Protein AF-A0A7S2A9J8-F1 (afdb_monomer_lite)

Secondary structure (DSSP, 8-state):
-PPPPPPSS--TT------TT---S-SS-----------HHHHHHHHHHHHHHHHHHHHHHHHHHHHHSSS--HHHHHHHHHHH-SS---HHHHHHHHHHHHHTT--

Radius of gyration: 27.51 Å; chains: 1; bounding box: 62×31×62 Å

pLDDT: mean 86.97, std 10.72, range [46.19, 96.19]

InterPro domains:
  IPR019559 Cullin, neddylation domain [PF10557] (53-107)
  IPR019559 Cullin, neddylation domain [SM00884] (50-107)
  IPR036388 Winged helix-like DNA-binding domain superfamily [G3DSA:1.10.10.10] (19-107)
  IPR036390 Winged helix DNA-binding domain superfamily [SSF46785] (34-107)
  IPR045093 Cullin [PTHR11932] (7-107)

Foldseek 3Di:
DDDDDDDPDDDPPDDDDDDPVDDDPDPDDDDPPPPPPPPPVNVVVVVVVVVVVLLVLLLVLLLVVCVVVVDDDPVRSLVSSCVPDPDDDDSVSSVVSVVVCVVVVSD

Organism: Trieres chinensis (NCBI:txid1514140)

Structure (mmCIF, N/CA/C/O backbone):
data_AF-A0A7S2A9J8-F1
#
_entry.id   AF-A0A7S2A9J8-F1
#
loop_
_atom_site.group_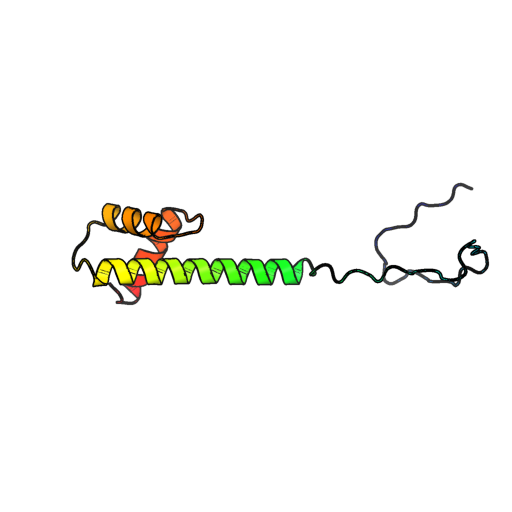PDB
_atom_site.id
_atom_site.type_symbol
_atom_site.label_atom_id
_atom_site.label_alt_id
_atom_site.label_comp_id
_atom_site.label_asym_id
_atom_site.label_entity_id
_atom_site.label_seq_id
_atom_site.pdbx_PDB_ins_code
_atom_site.Cartn_x
_atom_site.Cartn_y
_atom_site.C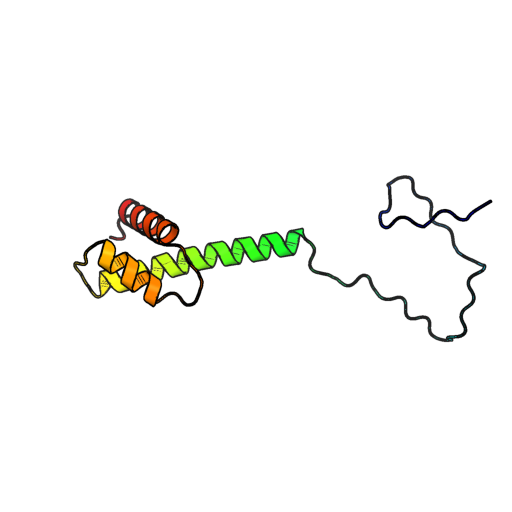artn_z
_atom_site.occupancy
_atom_site.B_iso_or_equiv
_atom_site.auth_seq_id
_atom_site.auth_comp_id
_atom_site.auth_asym_id
_atom_site.auth_atom_id
_atom_site.pdbx_PDB_model_num
ATOM 1 N N . ARG A 1 1 ? 39.051 9.233 -40.341 1.00 47.97 1 ARG A N 1
ATOM 2 C CA . ARG A 1 1 ? 37.665 9.488 -39.857 1.00 47.97 1 ARG A CA 1
ATOM 3 C C . ARG A 1 1 ? 37.491 8.781 -38.510 1.00 47.97 1 ARG A C 1
ATOM 5 O O . ARG A 1 1 ? 37.821 7.608 -38.444 1.00 47.97 1 ARG A O 1
ATOM 12 N N . LYS A 1 2 ? 37.056 9.466 -37.439 1.00 46.19 2 LYS A N 1
ATOM 13 C CA . LYS A 1 2 ? 36.875 8.843 -36.106 1.00 46.19 2 LYS A CA 1
ATOM 14 C C . LYS A 1 2 ? 35.680 7.868 -36.113 1.00 46.19 2 LYS A C 1
ATOM 16 O O . LYS A 1 2 ? 34.652 8.221 -36.695 1.00 46.19 2 LYS A O 1
ATOM 21 N N . PRO A 1 3 ? 35.775 6.686 -35.476 1.00 58.47 3 PRO A N 1
ATOM 22 C CA . PRO A 1 3 ? 34.652 5.758 -35.383 1.00 58.47 3 PRO A CA 1
ATOM 23 C C . PRO A 1 3 ? 33.547 6.342 -34.491 1.00 58.47 3 PRO A C 1
ATOM 25 O O . PRO A 1 3 ? 33.814 6.889 -33.419 1.00 58.47 3 PRO A O 1
ATOM 28 N N . ARG A 1 4 ? 32.292 6.254 -34.948 1.00 64.25 4 ARG A N 1
ATOM 29 C CA . ARG A 1 4 ? 31.119 6.657 -34.157 1.00 64.25 4 ARG A CA 1
ATOM 30 C C . ARG A 1 4 ? 30.911 5.654 -33.024 1.00 64.25 4 ARG A C 1
ATOM 32 O O . ARG A 1 4 ? 30.957 4.450 -33.257 1.00 64.25 4 ARG A O 1
ATOM 39 N N . LYS A 1 5 ? 30.655 6.148 -31.809 1.00 70.56 5 LYS A N 1
ATOM 40 C CA . LYS A 1 5 ? 30.278 5.285 -30.683 1.00 70.56 5 LYS A CA 1
ATOM 41 C C . LYS A 1 5 ? 28.951 4.576 -31.007 1.00 70.56 5 LYS A C 1
ATOM 43 O O . LYS A 1 5 ? 28.021 5.259 -31.448 1.00 70.56 5 LYS A O 1
ATOM 48 N N . PRO A 1 6 ? 28.845 3.252 -30.799 1.00 73.88 6 PRO A N 1
ATOM 49 C CA . PRO A 1 6 ? 27.589 2.537 -30.987 1.00 73.88 6 PRO A CA 1
ATOM 50 C C . PRO A 1 6 ? 26.527 3.040 -30.000 1.00 73.88 6 PRO A C 1
ATOM 52 O O . PRO A 1 6 ? 26.834 3.405 -28.861 1.00 73.88 6 PRO A O 1
ATOM 55 N N . ARG A 1 7 ? 25.273 3.093 -30.459 1.00 79.94 7 ARG A N 1
ATOM 56 C CA . ARG A 1 7 ? 24.112 3.495 -29.652 1.00 79.94 7 ARG A CA 1
ATOM 57 C C . ARG A 1 7 ? 23.602 2.301 -28.842 1.00 79.94 7 ARG A C 1
ATOM 59 O O . ARG A 1 7 ? 23.774 1.158 -29.248 1.00 79.94 7 ARG A O 1
ATOM 66 N N . ARG A 1 8 ? 22.989 2.576 -27.684 1.00 79.19 8 ARG A N 1
ATOM 67 C CA . ARG A 1 8 ? 22.373 1.552 -26.813 1.00 79.19 8 ARG A CA 1
ATOM 68 C C . ARG A 1 8 ? 20.956 1.149 -27.244 1.00 79.19 8 ARG A C 1
ATOM 70 O O . ARG A 1 8 ? 20.432 0.189 -26.695 1.00 79.19 8 ARG A O 1
ATOM 77 N N . SER A 1 9 ? 20.349 1.874 -28.181 1.00 80.69 9 SER A N 1
ATOM 78 C CA . SER A 1 9 ? 19.010 1.614 -28.715 1.00 80.69 9 SER A CA 1
ATOM 79 C C . SER A 1 9 ? 19.072 1.331 -30.213 1.00 80.69 9 SER A C 1
ATOM 81 O O . SER A 1 9 ? 19.931 1.877 -30.908 1.00 80.69 9 SER A O 1
ATOM 83 N N . VAL A 1 10 ? 18.149 0.488 -30.671 1.00 85.88 10 VAL A N 1
ATOM 84 C CA . VAL A 1 10 ? 17.921 0.154 -32.081 1.00 85.88 10 VAL A CA 1
ATOM 85 C C . VAL A 1 10 ? 16.711 0.954 -32.569 1.00 85.88 10 VAL A C 1
ATOM 87 O O . VAL A 1 10 ? 15.704 1.008 -31.866 1.00 85.88 10 VAL A O 1
ATOM 90 N N . ALA A 1 11 ? 16.818 1.594 -33.730 1.00 87.56 11 ALA A N 1
ATOM 91 C CA . ALA A 1 11 ? 15.721 2.270 -34.420 1.00 87.56 11 ALA A CA 1
ATOM 92 C C . ALA A 1 11 ? 15.197 1.425 -35.594 1.00 87.56 11 ALA A C 1
ATOM 94 O O . ALA A 1 11 ? 15.921 0.597 -36.138 1.00 87.56 11 ALA A O 1
ATOM 95 N N . ASP A 1 12 ? 13.971 1.692 -36.048 1.00 89.94 12 ASP A N 1
ATOM 96 C CA . ASP A 1 12 ? 13.290 0.885 -37.081 1.00 89.94 12 ASP A CA 1
ATOM 97 C C . ASP A 1 12 ? 14.027 0.818 -38.429 1.00 89.94 12 ASP A C 1
ATOM 99 O O . ASP A 1 12 ? 13.832 -0.107 -39.210 1.00 89.94 12 ASP A O 1
ATOM 103 N N . ARG A 1 13 ? 14.873 1.812 -38.721 1.00 91.81 13 ARG A N 1
ATOM 104 C CA . ARG A 1 13 ? 15.665 1.893 -39.960 1.00 91.81 13 ARG A CA 1
ATOM 105 C C . ARG A 1 13 ? 17.114 1.433 -39.789 1.00 91.81 13 ARG A C 1
ATOM 107 O O . ARG A 1 13 ? 17.914 1.621 -40.706 1.00 91.81 13 ARG A O 1
ATOM 114 N N . ASP A 1 14 ? 17.478 0.889 -38.630 1.00 89.62 14 ASP A N 1
ATOM 115 C CA . ASP A 1 14 ? 18.835 0.402 -38.407 1.00 89.62 14 ASP A CA 1
ATOM 116 C C . ASP A 1 14 ? 19.091 -0.870 -39.225 1.00 89.62 14 ASP A C 1
ATOM 118 O O . ASP A 1 14 ? 18.291 -1.804 -39.254 1.00 89.62 14 ASP A O 1
ATOM 122 N N . LEU A 1 15 ? 20.241 -0.900 -39.899 1.00 88.50 15 LEU A N 1
ATOM 123 C CA . LEU A 1 15 ? 20.672 -2.020 -40.728 1.00 88.50 15 LEU A CA 1
ATOM 124 C C . LEU A 1 15 ? 21.753 -2.813 -40.001 1.00 88.50 15 LEU A C 1
ATOM 126 O O . LEU A 1 15 ? 22.762 -2.261 -39.552 1.00 88.50 15 LEU A O 1
ATOM 130 N N . PHE A 1 16 ? 21.564 -4.126 -39.936 1.00 89.00 16 PHE A N 1
ATOM 131 C CA . PHE A 1 16 ? 22.517 -5.052 -39.341 1.00 89.00 16 PHE A CA 1
ATOM 132 C C . PHE A 1 16 ? 23.331 -5.737 -40.433 1.00 89.00 16 PHE A C 1
ATOM 134 O O . PHE A 1 16 ? 22.806 -6.116 -41.477 1.00 89.00 16 PHE A O 1
ATOM 141 N N . ARG A 1 17 ? 24.631 -5.906 -40.186 1.00 90.06 17 ARG A N 1
ATOM 142 C CA . ARG A 1 17 ? 25.545 -6.626 -41.076 1.00 90.06 17 ARG A CA 1
ATOM 143 C C . ARG A 1 17 ? 26.418 -7.576 -40.278 1.00 90.06 17 ARG A C 1
ATOM 145 O O . ARG A 1 17 ? 26.767 -7.288 -39.133 1.00 90.06 17 ARG A O 1
ATOM 152 N N . PHE A 1 18 ? 26.790 -8.682 -40.907 1.00 90.69 18 PHE A N 1
ATOM 153 C CA . PHE A 1 18 ? 27.767 -9.604 -40.351 1.00 90.69 18 PHE A CA 1
ATOM 154 C C . PHE A 1 18 ? 29.144 -8.929 -40.255 1.00 90.69 18 PHE A C 1
ATOM 156 O O . PHE A 1 18 ? 29.567 -8.240 -41.184 1.00 90.69 18 PHE A O 1
ATOM 163 N N . ASN A 1 19 ? 29.833 -9.106 -39.125 1.00 89.56 19 ASN A N 1
ATOM 164 C CA . ASN A 1 19 ? 31.187 -8.592 -38.928 1.00 89.56 19 ASN A CA 1
ATOM 165 C C . ASN A 1 19 ? 32.216 -9.680 -39.264 1.00 89.56 19 ASN A C 1
ATOM 167 O O . ASN A 1 19 ? 32.558 -10.486 -38.400 1.00 89.56 19 ASN A O 1
ATOM 171 N N . ALA A 1 20 ? 32.695 -9.693 -40.509 1.00 91.62 20 ALA A N 1
ATOM 172 C CA . ALA A 1 20 ? 33.686 -10.663 -40.980 1.00 91.62 20 ALA A CA 1
ATOM 173 C C . ALA A 1 20 ? 35.088 -10.453 -40.378 1.00 91.62 20 ALA A C 1
ATOM 175 O O . ALA A 1 20 ? 35.860 -11.401 -40.298 1.00 91.62 20 ALA A O 1
ATOM 176 N N . ASP A 1 21 ? 35.388 -9.245 -39.892 1.00 92.19 21 ASP A N 1
ATOM 177 C CA . ASP A 1 21 ? 36.693 -8.889 -39.314 1.00 92.19 21 ASP A CA 1
ATOM 178 C C . ASP A 1 21 ? 36.835 -9.326 -37.845 1.00 92.19 21 ASP A C 1
ATOM 180 O O . ASP A 1 21 ? 37.815 -9.004 -37.169 1.00 92.19 21 ASP A O 1
ATOM 184 N N . PHE A 1 22 ? 35.829 -10.010 -37.295 1.00 86.75 22 PHE A N 1
ATOM 185 C CA . PHE A 1 22 ? 35.837 -10.418 -35.900 1.00 86.75 22 PHE A CA 1
ATOM 186 C C . PHE A 1 22 ? 36.896 -11.499 -35.636 1.00 86.75 22 PHE A C 1
ATOM 188 O O . PHE A 1 22 ? 36.827 -12.604 -36.171 1.00 86.75 22 PHE A O 1
ATOM 195 N N . THR A 1 23 ? 37.831 -11.208 -34.731 1.00 88.12 23 THR A N 1
ATOM 196 C CA . THR A 1 23 ? 38.839 -12.155 -34.243 1.00 88.12 23 THR A CA 1
ATOM 197 C C . THR A 1 23 ? 38.710 -12.329 -32.729 1.00 88.12 23 THR A C 1
ATOM 199 O O . THR A 1 23 ? 38.490 -11.374 -31.983 1.00 88.12 23 THR A O 1
ATOM 202 N N . SER A 1 24 ? 38.812 -13.568 -32.245 1.00 86.69 24 SER A N 1
ATOM 203 C CA . SER A 1 24 ? 38.800 -13.872 -30.812 1.00 86.69 24 SER A CA 1
ATOM 204 C C . SER A 1 24 ? 39.769 -15.001 -30.502 1.00 86.69 24 SER A C 1
ATOM 206 O O . SER A 1 24 ? 39.809 -15.996 -31.219 1.00 86.69 24 SER A O 1
ATOM 208 N N . ASN A 1 25 ? 40.514 -14.865 -29.404 1.00 88.06 25 ASN A N 1
ATOM 209 C CA . ASN A 1 25 ? 41.435 -15.899 -28.926 1.00 88.06 25 ASN A CA 1
ATOM 210 C C . ASN A 1 25 ? 40.702 -17.086 -28.260 1.00 88.06 25 ASN A C 1
ATOM 212 O O . ASN A 1 25 ? 41.292 -18.130 -27.999 1.00 88.06 25 ASN A O 1
ATOM 216 N N . ASN A 1 26 ? 39.404 -16.938 -27.965 1.00 87.88 26 ASN A N 1
ATOM 217 C CA . ASN A 1 26 ? 38.606 -17.968 -27.308 1.00 87.88 26 ASN A CA 1
ATOM 218 C C . ASN A 1 26 ? 37.894 -18.848 -28.340 1.00 87.88 26 ASN A C 1
ATOM 220 O O . ASN A 1 26 ? 37.066 -18.364 -29.109 1.00 87.88 26 ASN A O 1
ATOM 224 N N . ARG A 1 27 ? 38.113 -20.168 -28.275 1.00 84.75 27 ARG A N 1
ATOM 225 C CA . ARG A 1 27 ? 37.403 -21.151 -29.119 1.00 84.75 27 ARG A CA 1
ATOM 226 C C . ARG A 1 27 ? 35.889 -21.183 -28.861 1.00 84.75 27 ARG A C 1
ATOM 228 O O . ARG A 1 27 ? 35.118 -21.502 -29.759 1.00 84.75 27 ARG A O 1
ATOM 235 N N . ARG A 1 28 ? 35.455 -20.872 -27.633 1.00 85.94 28 ARG A N 1
ATOM 236 C CA . ARG A 1 28 ? 34.037 -20.748 -27.256 1.00 85.94 28 ARG A CA 1
ATOM 237 C C . ARG A 1 28 ? 33.737 -19.292 -26.921 1.00 85.94 28 ARG A C 1
ATOM 239 O O . ARG A 1 28 ? 34.145 -18.798 -25.872 1.00 85.94 28 ARG A O 1
ATOM 246 N N . ILE A 1 29 ? 33.005 -18.619 -27.801 1.00 86.94 29 ILE A N 1
ATOM 247 C CA . ILE A 1 29 ? 32.549 -17.246 -27.578 1.00 86.94 29 ILE A CA 1
ATOM 248 C C . ILE A 1 29 ? 31.228 -17.316 -26.816 1.00 86.94 29 ILE A C 1
ATOM 250 O O . ILE A 1 29 ? 30.212 -17.762 -27.347 1.00 86.94 29 ILE A O 1
ATOM 254 N N . LYS A 1 30 ? 31.237 -16.890 -25.551 1.00 82.94 30 LYS A N 1
ATOM 255 C CA . LYS A 1 30 ? 30.010 -16.754 -24.766 1.00 82.94 30 LYS A CA 1
ATOM 256 C C . LYS A 1 30 ? 29.348 -15.426 -25.118 1.00 82.94 30 LYS A C 1
ATOM 258 O O . LYS A 1 30 ? 29.760 -14.378 -24.628 1.00 82.94 30 LYS A O 1
ATOM 263 N N . ILE A 1 31 ? 28.315 -15.478 -25.949 1.00 82.31 31 ILE A N 1
ATOM 264 C CA . ILE A 1 31 ? 27.403 -14.349 -26.120 1.00 82.31 31 ILE A CA 1
ATOM 265 C C . ILE A 1 31 ? 26.518 -14.331 -24.876 1.00 82.31 31 ILE A C 1
ATOM 267 O O . ILE A 1 31 ? 25.753 -15.263 -24.636 1.00 82.31 31 ILE A O 1
ATOM 271 N N . THR A 1 32 ? 26.6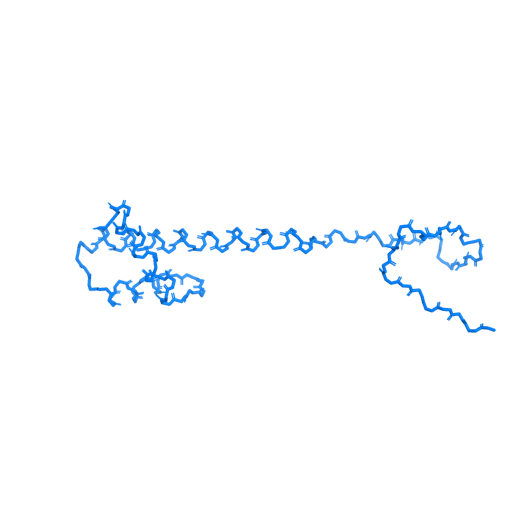74 -13.318 -24.027 1.00 76.56 32 THR A N 1
ATOM 272 C CA . THR A 1 32 ? 25.800 -13.157 -22.865 1.00 76.56 32 THR A CA 1
ATOM 273 C C . THR A 1 32 ? 24.391 -12.907 -23.382 1.00 76.56 32 THR A C 1
ATOM 275 O O . THR A 1 32 ? 24.149 -11.879 -24.014 1.00 76.56 32 THR A O 1
ATOM 278 N N . ASN A 1 33 ? 23.472 -13.842 -23.130 1.00 72.75 33 ASN A N 1
ATOM 279 C CA . ASN A 1 33 ? 22.056 -13.623 -23.401 1.00 72.75 33 ASN A CA 1
ATOM 280 C C . ASN A 1 33 ? 21.636 -12.304 -22.753 1.00 72.75 33 ASN A C 1
ATOM 282 O O . ASN A 1 33 ? 22.088 -11.988 -21.646 1.00 72.75 33 ASN A O 1
ATOM 286 N N . ILE A 1 34 ? 20.770 -11.550 -23.434 1.00 68.00 34 ILE A N 1
ATOM 287 C CA . ILE A 1 34 ? 20.043 -10.449 -22.807 1.00 68.00 34 ILE A CA 1
ATOM 288 C C . ILE A 1 34 ? 19.420 -11.068 -21.560 1.00 68.00 34 ILE A C 1
ATOM 290 O O . ILE A 1 34 ? 18.567 -11.948 -21.664 1.00 68.00 34 ILE A O 1
ATOM 294 N N . GLN A 1 35 ? 19.940 -10.716 -20.381 1.00 57.84 35 GLN A N 1
ATOM 295 C CA . GLN A 1 35 ? 19.334 -11.165 -19.140 1.00 57.84 35 GLN A CA 1
ATOM 296 C C . GLN A 1 35 ? 17.875 -10.740 -19.244 1.00 57.84 35 GLN A C 1
ATOM 298 O O . GLN A 1 35 ? 17.625 -9.572 -19.558 1.00 57.84 35 GLN A O 1
ATOM 303 N N . MET A 1 36 ? 16.941 -11.661 -18.993 1.00 56.75 36 MET A N 1
ATOM 304 C CA . MET A 1 36 ? 15.570 -11.307 -18.634 1.00 56.75 36 MET A CA 1
ATOM 305 C C . MET A 1 36 ? 15.651 -10.535 -17.313 1.00 56.75 36 MET A C 1
ATOM 307 O O . MET A 1 36 ? 15.355 -11.037 -16.236 1.00 56.75 36 MET A O 1
ATOM 311 N N . ARG A 1 37 ? 16.199 -9.321 -17.372 1.00 61.69 37 ARG A N 1
ATOM 312 C CA . ARG A 1 37 ? 15.988 -8.308 -16.366 1.00 61.69 37 ARG A CA 1
ATOM 313 C C . ARG A 1 37 ? 14.511 -8.057 -16.499 1.00 61.69 37 ARG A C 1
ATOM 315 O O . ARG A 1 37 ? 14.093 -7.585 -17.554 1.00 61.69 37 ARG A O 1
ATOM 322 N N . GLU A 1 38 ? 13.783 -8.462 -15.467 1.00 60.38 38 GLU A N 1
ATOM 323 C CA . GLU A 1 38 ? 12.380 -8.131 -15.272 1.00 60.38 38 GLU A CA 1
ATOM 324 C C . GLU A 1 38 ? 12.139 -6.752 -15.880 1.00 60.38 38 GLU A C 1
ATOM 326 O O . GLU A 1 38 ? 12.817 -5.775 -15.516 1.00 60.38 38 GLU A O 1
ATOM 331 N N . THR A 1 39 ? 11.316 -6.726 -16.926 1.00 75.12 39 THR A N 1
ATOM 332 C CA . THR A 1 39 ? 11.108 -5.510 -17.704 1.00 75.12 39 THR A CA 1
ATOM 333 C C . THR A 1 39 ? 10.606 -4.429 -16.751 1.00 75.12 39 THR A C 1
ATOM 335 O O . THR A 1 39 ? 9.965 -4.723 -15.739 1.00 75.12 39 THR A O 1
ATOM 338 N N . SER A 1 40 ? 10.882 -3.155 -17.034 1.00 76.00 40 SER A N 1
ATOM 339 C CA . SER A 1 40 ? 10.378 -2.072 -16.176 1.00 76.00 40 SER A CA 1
ATOM 340 C C . SER A 1 40 ? 8.857 -2.166 -15.965 1.00 76.00 40 SER A C 1
ATOM 342 O O . SER A 1 40 ? 8.379 -1.803 -14.899 1.00 76.00 40 SER A O 1
ATOM 344 N N . GLN A 1 41 ? 8.133 -2.714 -16.947 1.00 78.94 41 GLN A N 1
ATOM 345 C CA . GLN A 1 41 ? 6.690 -2.971 -16.915 1.00 78.94 41 GLN A CA 1
ATOM 346 C C . GLN A 1 41 ? 6.293 -4.118 -15.970 1.00 78.94 41 GLN A C 1
ATOM 348 O O . GLN A 1 41 ? 5.310 -4.007 -15.238 1.00 78.94 41 GLN A O 1
ATOM 353 N N . GLU A 1 42 ? 7.048 -5.217 -15.949 1.00 78.25 42 GLU A N 1
ATOM 354 C CA . GLU A 1 42 ? 6.825 -6.311 -14.993 1.00 78.25 42 GLU A CA 1
ATOM 355 C C . GLU A 1 42 ? 7.086 -5.840 -13.560 1.00 78.25 42 GLU A C 1
ATOM 357 O O . GLU A 1 42 ? 6.259 -6.064 -12.679 1.00 78.25 42 GLU A O 1
ATOM 362 N N . ARG A 1 43 ? 8.163 -5.074 -13.347 1.00 79.56 43 ARG A N 1
ATOM 363 C CA . ARG A 1 43 ? 8.488 -4.491 -12.036 1.00 79.56 43 ARG A CA 1
ATOM 364 C C . ARG A 1 43 ? 7.379 -3.597 -11.501 1.00 79.56 43 ARG A C 1
ATOM 366 O O . ARG A 1 43 ? 7.016 -3.714 -10.331 1.00 79.56 43 ARG A O 1
ATOM 373 N N . THR A 1 44 ? 6.836 -2.706 -12.335 1.00 84.19 44 THR A N 1
ATOM 374 C CA . THR A 1 44 ? 5.734 -1.823 -11.925 1.00 84.19 44 THR A CA 1
ATOM 375 C C . THR A 1 44 ? 4.490 -2.629 -11.571 1.00 84.19 44 THR A C 1
ATOM 377 O O . THR A 1 44 ? 3.903 -2.398 -10.518 1.00 84.19 44 THR A O 1
ATOM 380 N N . LYS A 1 45 ? 4.146 -3.647 -12.370 1.00 86.50 45 LYS A N 1
ATOM 381 C CA . LYS A 1 45 ? 2.989 -4.518 -12.111 1.00 86.50 45 LYS A CA 1
ATOM 382 C C . LYS A 1 45 ? 3.127 -5.304 -10.802 1.00 86.50 45 LYS A C 1
ATOM 384 O O . LYS A 1 45 ? 2.159 -5.432 -10.043 1.00 86.50 45 LYS A O 1
ATOM 389 N N . THR A 1 46 ? 4.322 -5.821 -10.520 1.00 84.62 46 THR A N 1
ATOM 390 C CA . THR A 1 46 ? 4.622 -6.506 -9.256 1.00 84.62 46 THR A CA 1
ATOM 391 C C . THR A 1 46 ? 4.484 -5.538 -8.083 1.00 84.62 46 THR A C 1
ATOM 393 O O . THR A 1 46 ? 3.809 -5.849 -7.101 1.00 84.62 46 THR A O 1
ATOM 396 N N . HIS A 1 47 ? 5.044 -4.332 -8.201 1.00 85.88 47 HIS A N 1
ATOM 397 C CA . HIS A 1 47 ? 4.972 -3.319 -7.150 1.00 85.88 47 HIS A CA 1
ATOM 398 C C . HIS A 1 47 ? 3.529 -2.878 -6.856 1.00 85.88 47 HIS A C 1
ATOM 400 O O . HIS A 1 47 ? 3.138 -2.790 -5.694 1.00 85.88 47 HIS A O 1
ATOM 406 N N . GLU A 1 48 ? 2.712 -2.655 -7.886 1.00 89.56 48 GLU A N 1
ATOM 407 C CA . GLU A 1 48 ? 1.288 -2.321 -7.736 1.00 89.56 48 GLU A CA 1
ATOM 408 C C . GLU A 1 48 ? 0.497 -3.431 -7.041 1.00 89.56 48 GLU A C 1
ATOM 410 O O . GLU A 1 48 ? -0.382 -3.165 -6.219 1.00 89.56 48 GLU A O 1
ATOM 415 N N . SER A 1 49 ? 0.809 -4.689 -7.348 1.00 90.06 49 SER A N 1
ATOM 416 C CA . SER A 1 49 ? 0.155 -5.836 -6.714 1.00 90.06 49 SER A CA 1
ATOM 417 C C . SER A 1 49 ? 0.508 -5.918 -5.228 1.00 90.06 49 SER A C 1
ATOM 419 O O . SER A 1 49 ? -0.394 -5.981 -4.398 1.00 90.06 49 SER A O 1
ATOM 421 N N . VAL A 1 50 ? 1.786 -5.748 -4.877 1.00 90.50 50 VAL A N 1
ATOM 422 C CA . VAL A 1 50 ? 2.232 -5.677 -3.474 1.00 90.50 50 VAL A CA 1
ATOM 423 C C . VAL A 1 50 ? 1.591 -4.502 -2.731 1.00 90.50 50 VAL A C 1
ATOM 425 O O . VAL A 1 50 ? 1.201 -4.639 -1.572 1.00 90.50 50 VAL A O 1
ATOM 428 N N . SER A 1 51 ? 1.462 -3.338 -3.372 1.00 89.00 51 SER A N 1
ATOM 429 C CA . SER A 1 51 ? 0.785 -2.182 -2.777 1.00 89.00 51 SER A CA 1
ATOM 430 C C . SER A 1 51 ? -0.685 -2.472 -2.468 1.00 89.00 51 SER A C 1
ATOM 432 O O . SER A 1 51 ? -1.157 -2.083 -1.402 1.00 89.00 51 SER A O 1
ATOM 434 N N . ARG A 1 52 ? -1.399 -3.190 -3.347 1.00 91.00 52 ARG A N 1
ATOM 435 C CA . ARG A 1 52 ? -2.786 -3.616 -3.092 1.00 91.00 52 ARG A CA 1
ATOM 436 C C . ARG A 1 52 ? -2.879 -4.598 -1.927 1.00 91.00 52 ARG A C 1
ATOM 438 O O . ARG A 1 52 ? -3.714 -4.401 -1.049 1.00 91.00 52 ARG A O 1
ATOM 445 N N . ASP A 1 53 ? -1.987 -5.581 -1.863 1.00 93.06 53 ASP A N 1
ATOM 446 C CA . ASP A 1 53 ? -1.956 -6.563 -0.770 1.00 93.06 53 ASP A CA 1
ATOM 447 C C . ASP A 1 53 ? -1.766 -5.900 0.597 1.00 93.06 53 ASP A C 1
ATOM 449 O O . ASP A 1 53 ? -2.412 -6.272 1.578 1.00 93.06 53 ASP A O 1
ATOM 453 N N . ARG A 1 54 ? -0.940 -4.850 0.664 1.00 93.81 54 ARG A N 1
ATOM 454 C CA . ARG A 1 54 ? -0.775 -4.059 1.892 1.00 93.81 54 ARG A CA 1
ATOM 455 C C . ARG A 1 54 ? -2.078 -3.406 2.342 1.00 93.81 54 ARG A C 1
ATOM 457 O O . ARG A 1 54 ? -2.354 -3.409 3.538 1.00 93.81 54 ARG A O 1
ATOM 464 N N . LEU A 1 55 ? -2.892 -2.886 1.422 1.00 92.88 55 LEU 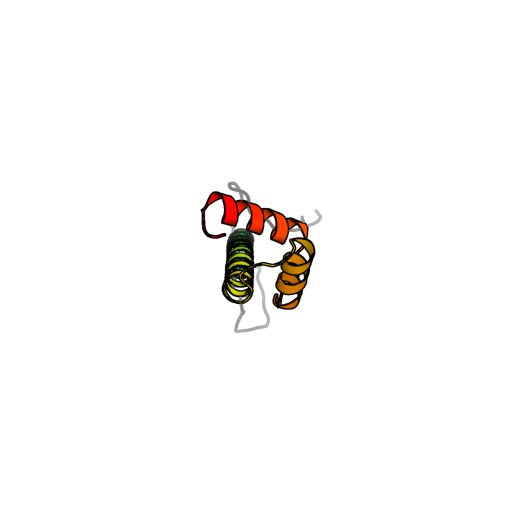A N 1
ATOM 465 C CA . LEU A 1 55 ? -4.191 -2.297 1.770 1.00 92.88 55 LEU A CA 1
ATOM 466 C C . LEU A 1 55 ? -5.140 -3.350 2.354 1.00 92.88 55 LEU A C 1
ATOM 468 O O . LEU A 1 55 ? -5.771 -3.097 3.377 1.00 92.88 55 LEU A O 1
ATOM 472 N N . TYR A 1 56 ? -5.178 -4.550 1.769 1.00 94.50 56 TYR A N 1
ATOM 473 C CA . TYR A 1 56 ? -5.979 -5.657 2.301 1.00 94.50 56 TYR A CA 1
ATOM 474 C C . TYR A 1 56 ? -5.510 -6.114 3.687 1.00 94.50 56 TYR A C 1
ATOM 476 O O . TYR A 1 56 ? -6.329 -6.447 4.544 1.00 94.50 56 TYR A O 1
ATOM 484 N N . LEU A 1 57 ? -4.200 -6.100 3.943 1.00 95.25 57 LEU A N 1
ATOM 485 C CA . LEU A 1 57 ? -3.656 -6.410 5.265 1.00 95.25 57 LEU A CA 1
ATOM 486 C C . LEU A 1 57 ? -4.050 -5.366 6.318 1.00 95.25 57 LEU A C 1
ATOM 488 O O . LEU A 1 57 ? -4.318 -5.744 7.460 1.00 95.25 57 LEU A O 1
ATOM 492 N N . ILE A 1 58 ? -4.119 -4.084 5.943 1.00 96.06 58 ILE A N 1
ATOM 493 C CA . ILE A 1 58 ? -4.623 -3.020 6.824 1.00 96.06 58 ILE A CA 1
ATOM 494 C C . ILE A 1 58 ? -6.092 -3.279 7.163 1.00 96.06 58 ILE A C 1
ATOM 496 O O . ILE A 1 58 ? -6.434 -3.306 8.343 1.00 96.06 58 ILE A O 1
ATOM 500 N N . ASP A 1 59 ? -6.936 -3.546 6.162 1.00 95.38 59 ASP A N 1
ATOM 501 C CA . ASP A 1 59 ? -8.362 -3.825 6.380 1.00 95.38 59 ASP A CA 1
ATOM 502 C C . ASP A 1 59 ? -8.574 -4.994 7.342 1.00 95.38 59 ASP A C 1
ATOM 504 O O . ASP A 1 59 ? -9.321 -4.898 8.317 1.00 95.38 59 ASP A O 1
ATOM 508 N N . ALA A 1 60 ? -7.863 -6.095 7.097 1.00 95.06 60 ALA A N 1
ATOM 509 C CA . ALA A 1 60 ? -7.948 -7.284 7.928 1.00 95.06 60 ALA A CA 1
ATOM 510 C C . ALA A 1 60 ? -7.502 -7.016 9.374 1.00 95.06 60 ALA A C 1
ATOM 512 O O . ALA A 1 60 ? -8.088 -7.569 10.306 1.00 95.06 60 ALA A O 1
ATOM 513 N N . ALA A 1 61 ? -6.475 -6.184 9.579 1.00 96.19 61 ALA A N 1
ATOM 514 C CA . ALA A 1 61 ? -6.019 -5.801 10.912 1.00 96.19 61 ALA A CA 1
ATOM 515 C C . 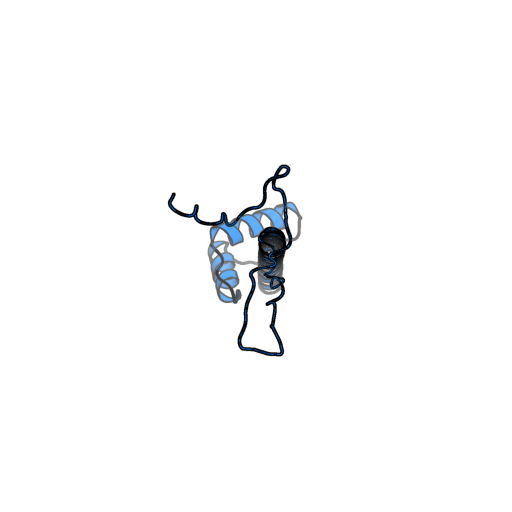ALA A 1 61 ? -7.066 -4.943 11.639 1.00 96.19 61 ALA A C 1
ATOM 517 O O . ALA A 1 61 ? -7.409 -5.253 12.780 1.00 96.19 61 ALA A O 1
ATOM 518 N N . VAL A 1 62 ? -7.625 -3.934 10.962 1.00 95.94 62 VAL A N 1
ATOM 519 C CA . VAL A 1 62 ? -8.667 -3.054 11.513 1.00 95.94 62 VAL A CA 1
ATOM 520 C C . VAL A 1 62 ? -9.889 -3.864 11.954 1.00 95.94 62 VAL A C 1
ATOM 522 O O . VAL A 1 62 ? -10.289 -3.791 13.117 1.00 95.94 62 VAL A O 1
ATOM 525 N N . VAL A 1 63 ? -10.436 -4.705 11.067 1.00 95.19 63 VAL A N 1
ATOM 526 C CA . VAL A 1 63 ? -11.614 -5.538 11.369 1.00 95.19 63 VAL A CA 1
ATOM 527 C C . VAL A 1 63 ? -11.325 -6.515 12.511 1.00 95.19 63 VAL A C 1
ATOM 529 O O . VAL A 1 63 ? -12.168 -6.714 13.385 1.00 95.19 63 VAL A O 1
ATOM 532 N N . ARG A 1 64 ? -10.123 -7.108 12.560 1.00 96.00 64 ARG A N 1
ATOM 533 C CA . ARG A 1 64 ? -9.725 -8.017 13.647 1.00 96.00 64 ARG A CA 1
ATOM 534 C C . ARG A 1 64 ? -9.680 -7.304 15.001 1.00 96.00 64 ARG A C 1
ATOM 536 O O . ARG A 1 64 ? -10.158 -7.872 15.982 1.00 96.00 64 ARG A O 1
ATOM 543 N N . ILE A 1 65 ? -9.129 -6.088 15.055 1.00 95.25 65 ILE A N 1
ATOM 544 C CA . ILE A 1 65 ? -9.063 -5.281 16.283 1.00 95.25 65 ILE A CA 1
ATOM 545 C C . ILE A 1 65 ? -10.475 -4.903 16.739 1.00 95.25 65 ILE A C 1
ATOM 547 O O . ILE A 1 65 ? -10.818 -5.161 17.890 1.00 95.25 65 ILE A O 1
ATOM 551 N N . MET A 1 66 ? -11.315 -4.386 15.840 1.00 94.38 66 MET A N 1
ATOM 552 C CA . MET A 1 66 ? -12.696 -3.988 16.156 1.00 94.38 66 MET A CA 1
ATOM 553 C C . MET A 1 66 ? -13.567 -5.168 16.596 1.00 94.38 66 MET A C 1
ATOM 555 O O . MET A 1 66 ? -14.350 -5.059 17.537 1.00 94.38 66 MET A O 1
ATOM 559 N N . LYS A 1 67 ? -13.392 -6.341 15.975 1.00 94.31 67 LYS A N 1
ATOM 560 C CA . LYS A 1 67 ? -14.104 -7.558 16.380 1.00 94.31 67 LYS A CA 1
ATOM 561 C C . LYS A 1 67 ? -13.713 -8.019 17.788 1.00 94.31 67 LYS A C 1
ATOM 563 O O . LYS A 1 67 ? -14.557 -8.552 18.505 1.00 94.31 67 LYS A O 1
ATOM 568 N N . ALA A 1 68 ? -12.454 -7.825 18.186 1.00 93.88 68 ALA A N 1
ATOM 569 C CA . ALA A 1 68 ? -11.974 -8.153 19.529 1.00 93.88 68 ALA A CA 1
ATOM 570 C C . ALA A 1 68 ? -12.372 -7.091 20.570 1.00 93.88 68 ALA A C 1
ATOM 572 O O . ALA A 1 68 ? -12.748 -7.430 21.692 1.00 93.88 68 ALA A O 1
ATOM 573 N N . ARG A 1 69 ? -12.311 -5.810 20.195 1.00 89.31 69 ARG A N 1
ATOM 574 C CA . ARG A 1 69 ? -12.637 -4.648 21.027 1.00 89.31 69 ARG A CA 1
ATOM 575 C C . ARG A 1 69 ? -13.851 -3.948 20.426 1.00 89.31 69 ARG A C 1
ATOM 577 O O . ARG A 1 69 ? -13.700 -2.995 19.673 1.00 89.31 69 ARG A O 1
ATOM 584 N N . LYS A 1 70 ? -15.049 -4.429 20.782 1.00 88.06 70 LYS A N 1
ATOM 585 C CA . LYS A 1 70 ? -16.360 -3.953 20.281 1.00 88.06 70 LYS A CA 1
ATOM 586 C C . LYS A 1 70 ? -16.511 -2.423 20.237 1.00 88.06 70 LYS A C 1
ATOM 588 O O . LYS A 1 70 ? -17.306 -1.912 19.461 1.00 88.06 70 LYS A O 1
ATOM 593 N N . THR A 1 71 ? -15.774 -1.712 21.086 1.00 90.88 71 THR A N 1
ATOM 594 C CA . THR A 1 71 ? -15.681 -0.253 21.134 1.00 90.88 71 THR A CA 1
ATOM 595 C C . THR A 1 71 ? -14.218 0.153 21.305 1.00 90.88 71 THR A C 1
ATOM 597 O O . THR A 1 71 ? -13.551 -0.348 22.215 1.00 90.88 71 THR A O 1
ATOM 600 N N . LEU A 1 72 ? -13.724 1.075 20.478 1.00 93.06 72 LEU A N 1
ATOM 601 C CA . LEU A 1 72 ? -12.372 1.627 20.579 1.00 93.06 72 LEU A CA 1
ATOM 602 C C . LEU A 1 72 ? -12.348 3.049 20.004 1.00 93.06 72 LEU A C 1
ATOM 604 O O . LEU A 1 72 ? -12.978 3.309 18.982 1.00 93.06 72 LEU A O 1
ATOM 608 N N . ASP A 1 73 ? -11.619 3.962 20.649 1.00 95.50 73 ASP A N 1
ATOM 609 C CA . ASP A 1 73 ? -11.434 5.317 20.120 1.00 95.50 73 ASP A CA 1
ATOM 610 C C . ASP A 1 73 ? -10.638 5.295 18.804 1.00 95.50 73 ASP A C 1
ATOM 612 O O . ASP A 1 73 ? -9.723 4.484 18.635 1.00 95.50 73 ASP A O 1
ATOM 616 N N . HIS A 1 74 ? -10.936 6.221 17.888 1.00 93.62 74 HIS A N 1
ATOM 617 C CA . HIS A 1 74 ? -10.301 6.275 16.570 1.00 93.62 74 HIS A CA 1
ATOM 618 C C . HI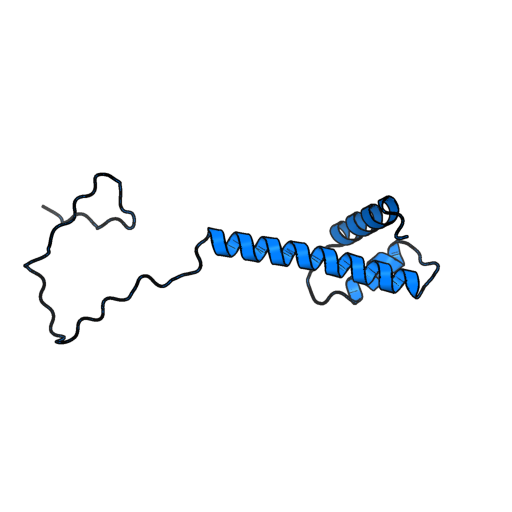S A 1 74 ? -8.772 6.374 16.668 1.00 93.62 74 HIS A C 1
ATOM 620 O O . HIS A 1 74 ? -8.055 5.674 15.951 1.00 93.62 74 HIS A O 1
ATOM 626 N N . ARG A 1 75 ? -8.249 7.193 17.593 1.00 94.69 75 ARG A N 1
ATOM 627 C CA . ARG A 1 75 ? -6.798 7.321 17.792 1.00 94.69 75 ARG A CA 1
ATOM 628 C C . ARG A 1 75 ? -6.190 6.017 18.310 1.00 94.69 75 ARG A C 1
ATOM 630 O O . ARG A 1 75 ? -5.090 5.652 17.892 1.00 94.69 75 ARG A O 1
ATOM 637 N N . GLY A 1 76 ? -6.913 5.313 19.182 1.00 95.12 76 GLY A N 1
ATOM 638 C CA . GLY A 1 76 ? -6.537 3.989 19.677 1.00 95.12 76 GLY A CA 1
ATOM 639 C C . GLY A 1 76 ? -6.490 2.947 18.560 1.00 95.12 76 GLY A C 1
ATOM 640 O O . GLY A 1 76 ? -5.486 2.252 18.416 1.00 95.12 76 GLY A O 1
ATOM 641 N N . LEU A 1 77 ? -7.521 2.902 17.713 1.00 95.50 77 LEU A N 1
ATOM 642 C CA . LEU A 1 77 ? -7.603 1.982 16.578 1.00 95.50 77 LEU A CA 1
ATOM 643 C C . LEU A 1 77 ? -6.459 2.190 15.582 1.00 95.50 77 LEU A C 1
ATOM 645 O O . LEU A 1 77 ? -5.827 1.221 15.160 1.00 95.50 77 LEU A O 1
ATOM 649 N N . VAL A 1 78 ? -6.152 3.444 15.235 1.00 95.56 78 VAL A N 1
ATOM 650 C CA . VAL A 1 78 ? -5.018 3.764 14.355 1.00 95.56 78 VAL A CA 1
ATOM 651 C C . VAL A 1 78 ? -3.702 3.306 14.987 1.00 95.56 78 VAL A C 1
ATOM 653 O O . VAL A 1 78 ? -2.894 2.668 14.313 1.00 95.56 78 VAL A O 1
ATOM 656 N N . GLY A 1 79 ? -3.498 3.575 16.281 1.00 94.81 79 GLY A N 1
ATOM 657 C CA . GLY A 1 79 ? -2.294 3.166 17.008 1.00 94.81 79 GLY A CA 1
ATOM 658 C C . GLY A 1 79 ? -2.098 1.648 17.049 1.00 94.81 79 GLY A C 1
ATOM 659 O O . GLY A 1 79 ? -1.023 1.158 16.702 1.00 94.81 79 GLY A O 1
ATOM 660 N N . GLU A 1 80 ? -3.137 0.894 17.415 1.00 94.81 80 GLU A N 1
ATOM 661 C CA . GLU A 1 80 ? -3.083 -0.574 17.467 1.00 94.81 80 GLU A CA 1
ATOM 662 C C . GLU A 1 80 ? -2.904 -1.199 16.082 1.00 94.81 80 GLU A C 1
ATOM 664 O O . GLU A 1 80 ? -2.136 -2.150 15.931 1.00 94.81 80 GLU A O 1
ATOM 669 N N . THR A 1 81 ? -3.566 -0.646 15.061 1.00 95.69 81 THR A N 1
ATOM 670 C CA . THR A 1 81 ? -3.413 -1.122 13.682 1.00 95.69 81 THR A CA 1
ATOM 671 C C . THR A 1 81 ? -1.964 -0.958 13.239 1.00 95.69 81 THR A C 1
ATOM 673 O O . THR A 1 81 ? -1.343 -1.929 12.820 1.00 95.69 81 THR A O 1
ATOM 676 N N . MET A 1 82 ? -1.386 0.234 13.414 1.00 94.12 82 MET A N 1
ATOM 677 C CA . MET A 1 82 ? 0.009 0.515 13.057 1.00 94.12 82 MET A CA 1
ATOM 678 C C . MET A 1 82 ? 0.999 -0.388 13.805 1.00 94.12 82 MET A C 1
ATOM 680 O O . MET A 1 82 ? 1.992 -0.808 13.218 1.00 94.12 82 MET A O 1
ATOM 684 N N . ALA A 1 83 ? 0.714 -0.741 15.063 1.00 94.00 83 ALA A N 1
ATOM 685 C CA . ALA A 1 83 ? 1.544 -1.656 15.845 1.00 94.00 83 ALA A CA 1
ATOM 686 C C . ALA A 1 83 ? 1.515 -3.114 15.335 1.00 94.00 83 ALA A C 1
ATOM 688 O O . ALA A 1 83 ? 2.482 -3.848 15.536 1.00 94.00 83 ALA A O 1
ATOM 689 N N . GLN A 1 84 ? 0.435 -3.555 14.676 1.00 93.75 84 GLN A N 1
ATOM 690 C CA . GLN A 1 84 ? 0.331 -4.912 14.114 1.00 93.75 84 GLN A CA 1
ATOM 691 C C . GLN A 1 84 ? 0.941 -5.051 12.711 1.00 93.75 84 GLN A C 1
ATOM 693 O O . GLN A 1 84 ? 1.239 -6.170 12.277 1.00 93.75 84 GLN A O 1
ATOM 698 N N . LEU A 1 85 ? 1.115 -3.950 11.977 1.00 93.44 85 LEU A N 1
ATOM 699 C CA . LEU A 1 85 ? 1.623 -3.983 10.607 1.00 93.44 85 LEU A CA 1
ATOM 700 C C . LEU A 1 85 ? 3.141 -4.210 10.589 1.00 93.44 85 LEU A C 1
ATOM 702 O O . LEU A 1 85 ? 3.913 -3.475 11.193 1.00 93.44 85 LEU A O 1
ATOM 706 N N . LYS A 1 86 ? 3.587 -5.218 9.830 1.00 91.12 86 LYS A N 1
ATOM 707 C CA . LYS A 1 86 ? 5.016 -5.551 9.643 1.00 91.12 86 LYS A CA 1
ATOM 708 C C . LYS A 1 86 ? 5.671 -4.805 8.472 1.00 91.12 86 LYS A C 1
ATOM 710 O O . LYS A 1 86 ? 6.747 -5.185 8.017 1.00 91.12 86 LYS A O 1
ATOM 715 N N . PHE A 1 87 ? 5.004 -3.787 7.940 1.00 90.44 87 PHE A N 1
ATOM 716 C CA . PHE A 1 87 ? 5.467 -2.987 6.811 1.00 90.44 87 PHE A CA 1
ATOM 717 C C . PHE A 1 87 ? 5.200 -1.504 7.081 1.00 90.44 87 PHE A C 1
ATOM 719 O O . PHE A 1 87 ? 4.281 -1.181 7.835 1.00 90.44 87 PHE A O 1
ATOM 726 N N . PRO A 1 88 ? 5.970 -0.592 6.463 1.00 87.06 88 PRO A N 1
ATOM 727 C CA . PRO A 1 88 ? 5.725 0.834 6.608 1.00 87.06 88 PRO A CA 1
ATOM 728 C C . PRO A 1 88 ? 4.366 1.193 5.994 1.00 87.06 88 PRO A C 1
ATOM 730 O O . PRO A 1 88 ? 4.148 1.002 4.795 1.00 87.06 88 PRO A O 1
ATOM 733 N N . ALA A 1 89 ? 3.470 1.710 6.829 1.00 90.31 89 ALA A N 1
ATOM 734 C CA . ALA A 1 89 ? 2.190 2.300 6.453 1.00 90.31 89 ALA A CA 1
ATOM 735 C C . ALA A 1 89 ? 2.122 3.723 7.013 1.00 90.31 89 ALA A C 1
ATOM 737 O O . ALA A 1 89 ? 2.797 4.033 7.996 1.00 90.31 89 ALA A O 1
ATOM 738 N N . THR A 1 90 ? 1.330 4.600 6.398 1.00 91.44 90 THR A N 1
ATOM 739 C CA . THR A 1 90 ? 1.087 5.937 6.950 1.00 91.44 90 THR A CA 1
ATOM 740 C C . THR A 1 90 ? -0.230 5.967 7.721 1.00 91.44 90 THR A C 1
ATOM 742 O O . THR A 1 90 ? -1.176 5.248 7.396 1.00 91.44 90 THR A O 1
ATOM 745 N N . GLY A 1 91 ? -0.338 6.845 8.724 1.00 90.69 91 GLY A N 1
ATOM 746 C CA . GLY A 1 91 ? -1.603 7.036 9.446 1.00 90.69 91 GLY A CA 1
ATOM 747 C C . GLY A 1 91 ? -2.749 7.506 8.537 1.00 90.69 91 GLY A C 1
ATOM 748 O O . GLY A 1 91 ? -3.908 7.193 8.797 1.00 90.69 91 GLY A O 1
ATOM 749 N N . GLN A 1 92 ? -2.430 8.203 7.439 1.00 93.06 92 GLN A N 1
ATOM 750 C CA . GLN A 1 92 ? -3.413 8.605 6.430 1.00 93.06 92 GLN A CA 1
ATOM 751 C C . GLN A 1 92 ? -3.997 7.401 5.684 1.00 93.06 92 GLN A C 1
ATOM 753 O O . GLN A 1 92 ? -5.202 7.377 5.439 1.00 93.06 92 GLN A O 1
ATOM 758 N N . ASP A 1 93 ? -3.175 6.400 5.354 1.00 91.88 93 ASP A N 1
ATOM 759 C CA . ASP A 1 93 ? -3.646 5.185 4.681 1.00 91.88 93 ASP A CA 1
ATOM 760 C C . ASP A 1 93 ? -4.623 4.422 5.576 1.00 91.88 93 ASP A C 1
ATOM 762 O O . ASP A 1 93 ? -5.715 4.066 5.138 1.00 91.88 93 ASP A O 1
ATOM 766 N N . VAL A 1 94 ? -4.270 4.246 6.854 1.00 95.25 94 VAL A N 1
ATOM 767 C CA . VAL A 1 94 ? -5.134 3.577 7.837 1.00 95.25 94 VAL A CA 1
ATOM 768 C C . VAL A 1 94 ? -6.452 4.332 8.009 1.00 95.25 94 VAL A C 1
ATOM 770 O O . VAL A 1 94 ? -7.511 3.711 7.989 1.00 95.25 94 VAL A O 1
ATOM 773 N N . LYS A 1 95 ? -6.414 5.668 8.101 1.00 94.62 95 LYS A N 1
ATOM 774 C CA . LYS A 1 95 ? -7.625 6.493 8.210 1.00 94.62 95 LYS A CA 1
ATOM 775 C C . LYS A 1 95 ? -8.567 6.294 7.017 1.00 94.62 95 LYS A C 1
ATOM 777 O O . LYS A 1 95 ? -9.741 6.002 7.222 1.00 94.62 95 LYS A O 1
ATOM 782 N N . LYS A 1 96 ? -8.043 6.364 5.788 1.00 95.25 96 LYS A N 1
ATOM 783 C CA . LYS A 1 96 ? -8.828 6.121 4.563 1.00 95.25 96 LYS A CA 1
ATOM 784 C C . LYS A 1 96 ? -9.435 4.717 4.534 1.00 95.25 96 LYS A C 1
ATOM 786 O O . LYS A 1 96 ? -10.552 4.532 4.057 1.00 95.25 96 LYS A O 1
ATOM 791 N N . ARG A 1 97 ? -8.701 3.710 5.024 1.00 95.12 97 ARG A N 1
ATOM 792 C CA . ARG A 1 97 ? -9.210 2.334 5.107 1.00 95.12 97 ARG A CA 1
ATOM 793 C C . ARG A 1 97 ? -10.345 2.199 6.117 1.00 95.12 97 ARG A C 1
ATOM 795 O O . ARG A 1 97 ? -11.341 1.567 5.789 1.00 95.12 97 ARG A O 1
ATOM 802 N N . ILE A 1 98 ? -10.237 2.837 7.282 1.00 95.44 98 ILE A N 1
ATOM 803 C CA . ILE A 1 98 ? -11.318 2.872 8.280 1.00 95.44 98 ILE A CA 1
ATOM 804 C C . ILE A 1 98 ? -12.585 3.500 7.680 1.00 95.44 98 ILE A C 1
ATOM 806 O O . ILE A 1 98 ? -13.651 2.906 7.783 1.00 95.44 98 ILE A O 1
ATOM 810 N N . GLU A 1 99 ? -12.466 4.641 6.994 1.00 94.88 99 GLU A N 1
ATOM 811 C CA . GLU A 1 99 ? -13.596 5.292 6.305 1.00 94.88 99 GLU A CA 1
ATOM 812 C C . GLU A 1 99 ? -14.251 4.342 5.285 1.00 94.88 99 GLU A C 1
ATOM 814 O O . GLU A 1 99 ? -15.460 4.130 5.320 1.00 94.88 99 GLU A O 1
ATOM 819 N N . THR A 1 100 ? -13.445 3.664 4.457 1.00 95.25 100 THR A N 1
ATOM 820 C CA . THR A 1 100 ? -13.957 2.686 3.478 1.00 95.25 100 THR A CA 1
ATOM 821 C C . THR A 1 100 ? -14.653 1.489 4.141 1.00 95.25 100 THR A C 1
ATOM 823 O O . THR A 1 100 ? -15.566 0.906 3.559 1.00 95.25 100 THR A O 1
ATOM 826 N N . LEU A 1 101 ? -14.195 1.051 5.317 1.00 95.31 101 LEU A N 1
ATOM 827 C CA . LEU A 1 101 ? -14.797 -0.077 6.036 1.00 95.31 101 LEU A CA 1
ATOM 828 C C . LEU A 1 101 ? -16.150 0.292 6.651 1.00 95.31 101 LEU A C 1
ATOM 830 O O . LEU A 1 101 ? -17.044 -0.551 6.641 1.00 95.31 101 LEU A O 1
ATOM 834 N N . ILE A 1 102 ? -16.310 1.537 7.106 1.00 93.56 102 ILE A N 1
ATOM 835 C CA . ILE A 1 102 ? -17.592 2.083 7.578 1.00 93.56 102 ILE A CA 1
ATOM 836 C C . ILE A 1 102 ? -18.581 2.190 6.410 1.00 93.56 102 ILE A C 1
ATOM 838 O O . ILE A 1 102 ? -19.700 1.700 6.504 1.00 93.56 102 ILE A O 1
ATOM 842 N N . GLU A 1 103 ? -18.158 2.748 5.269 1.00 94.88 103 GLU A N 1
ATOM 843 C CA . GLU A 1 103 ? -19.003 2.861 4.062 1.00 94.88 103 GLU A CA 1
ATOM 844 C C . GLU A 1 103 ? -19.507 1.508 3.538 1.00 94.88 103 GLU A C 1
ATOM 846 O O . GLU A 1 103 ? -20.531 1.433 2.865 1.00 94.88 103 GLU A O 1
ATOM 851 N N . ARG A 1 104 ? -18.769 0.433 3.824 1.00 93.94 104 ARG A N 1
ATOM 852 C CA . ARG A 1 104 ? -19.095 -0.940 3.425 1.00 93.94 104 ARG A CA 1
ATOM 853 C C . ARG A 1 104 ? -19.791 -1.746 4.527 1.00 93.94 104 ARG A C 1
ATOM 855 O O . ARG A 1 104 ? -19.925 -2.955 4.361 1.00 93.94 104 ARG A O 1
ATOM 862 N N . GLU A 1 105 ? -20.175 -1.111 5.634 1.00 90.38 105 GLU A N 1
ATOM 863 C CA . GLU A 1 105 ? -20.881 -1.731 6.767 1.00 90.38 105 GLU A CA 1
ATOM 864 C C . GLU A 1 105 ? -20.104 -2.883 7.446 1.00 90.38 105 GLU A C 1
ATOM 866 O O . GLU A 1 105 ? -20.686 -3.801 8.022 1.00 90.38 105 GLU A O 1
ATOM 871 N N . TYR A 1 106 ? -18.764 -2.852 7.398 1.00 84.81 106 TYR A N 1
ATOM 872 C CA . TYR A 1 106 ? -17.913 -3.791 8.150 1.00 84.81 106 TYR A CA 1
ATOM 873 C C . TYR A 1 106 ? -17.627 -3.332 9.590 1.00 84.81 106 TYR A C 1
ATOM 875 O O . TYR A 1 106 ? -17.083 -4.111 10.380 1.00 84.81 106 TYR A O 1
ATOM 883 N N . MET A 1 107 ? -17.944 -2.075 9.908 1.00 81.31 107 MET A N 1
ATOM 884 C CA . MET A 1 107 ? -17.776 -1.402 11.200 1.00 81.31 107 MET A CA 1
ATOM 885 C C . MET A 1 107 ? -18.981 -0.508 11.455 1.00 81.31 107 MET A C 1
ATOM 887 O O . MET A 1 107 ? -19.435 -0.493 12.618 1.00 81.31 107 MET A O 1
#

Sequence (107 aa):
RKPRKPRRSVADRDLFRFNADFTSNNRRIKITNIQMRETSQERTKTHESVSRDRLYLIDAAVVRIMKARKTLDHRGLVGETMAQLKFPATGQDVKKRIETLIEREYM